Protein AF-A0A6B3ETU5-F1 (afdb_monomer)

Nearest PDB structures (foldseek):
  4hl6-assembly3_E  TM=9.537E-01  e=1.503E-04  Escherichia coli K-12
  4ed9-assembly1_A-2  TM=9.489E-01  e=1.593E-03  Brucella suis 1330
  9br7-assembly1_A  TM=9.355E-01  e=1.371E-02  Homo sapiens
  9br6-assembly1_A  TM=9.376E-01  e=5.894E-02  Homo sapiens

Structure (mmCIF, N/CA/C/O backbone):
data_AF-A0A6B3ETU5-F1
#
_entry.id   AF-A0A6B3ETU5-F1
#
loop_
_atom_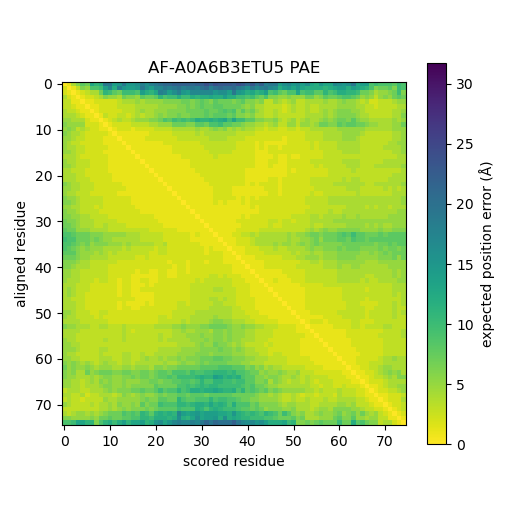site.group_PDB
_atom_site.id
_atom_site.type_symbol
_atom_site.label_atom_id
_atom_site.label_alt_id
_atom_site.label_comp_id
_atom_site.label_asym_id
_atom_site.label_entity_id
_atom_site.label_seq_id
_atom_site.pdbx_PDB_ins_code
_atom_site.Cartn_x
_atom_site.Cartn_y
_atom_site.Cartn_z
_atom_site.occupancy
_atom_site.B_iso_or_equiv
_atom_site.auth_seq_id
_atom_site.auth_comp_id
_atom_site.auth_asym_id
_atom_site.auth_atom_id
_atom_site.pdbx_PDB_model_num
ATOM 1 N N . PRO A 1 1 ? 17.887 2.221 -20.896 1.00 68.94 1 PRO A N 1
ATOM 2 C CA . PRO A 1 1 ? 16.856 1.274 -21.400 1.00 68.94 1 PRO A CA 1
ATOM 3 C C . PRO A 1 1 ? 17.409 -0.100 -21.812 1.00 68.94 1 PRO A C 1
ATOM 5 O O . PRO A 1 1 ? 16.730 -1.090 -21.566 1.00 68.94 1 PRO A O 1
ATOM 8 N N . GLN A 1 2 ? 18.609 -0.172 -22.417 1.00 80.81 2 GLN A N 1
ATOM 9 C CA . GLN A 1 2 ? 19.145 -1.431 -22.969 1.00 80.81 2 GLN A CA 1
ATOM 10 C C . GLN A 1 2 ? 19.649 -2.443 -21.917 1.00 80.81 2 GLN A C 1
ATOM 12 O O . GLN A 1 2 ? 19.866 -3.601 -22.252 1.00 80.81 2 GLN A O 1
ATOM 17 N N . GLY A 1 3 ? 19.812 -2.038 -20.652 1.00 83.75 3 GLY A N 1
ATOM 18 C CA . GLY A 1 3 ? 20.127 -2.953 -19.550 1.00 83.75 3 GLY A CA 1
ATOM 19 C C . GLY A 1 3 ? 18.933 -3.816 -19.114 1.00 83.75 3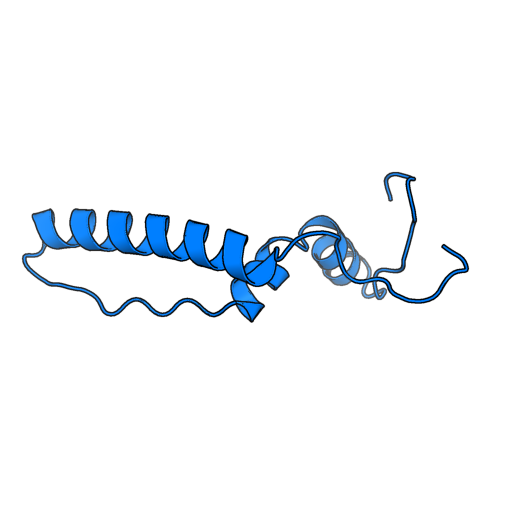 GLY A C 1
ATOM 20 O O . GLY A 1 3 ? 17.778 -3.535 -19.464 1.00 83.75 3 GLY A O 1
ATOM 21 N N . GLY A 1 4 ? 19.214 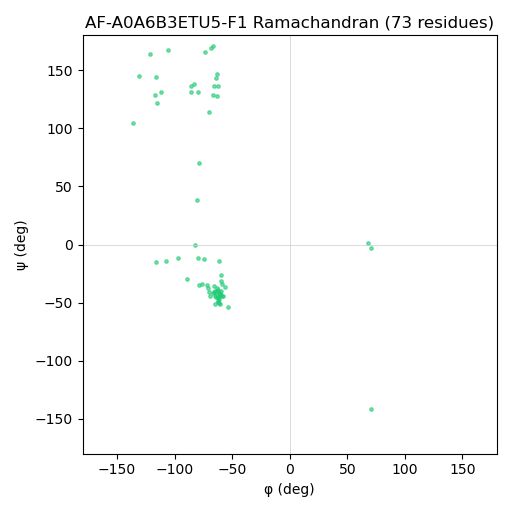-4.861 -18.330 1.00 89.94 4 GLY A N 1
ATOM 22 C CA . GLY A 1 4 ? 18.199 -5.703 -17.689 1.00 89.94 4 GLY A CA 1
ATOM 23 C C . GLY A 1 4 ? 17.378 -4.959 -16.620 1.00 89.94 4 GLY A C 1
ATOM 24 O O . GLY A 1 4 ? 17.699 -3.819 -16.277 1.00 89.94 4 GLY A O 1
ATOM 25 N N . PRO A 1 5 ? 16.295 -5.569 -16.105 1.00 90.75 5 PRO A N 1
ATOM 26 C CA . PRO A 1 5 ? 15.550 -5.006 -14.984 1.00 90.75 5 PRO A CA 1
ATOM 27 C C . PRO A 1 5 ? 16.443 -4.911 -13.741 1.00 90.75 5 PRO A C 1
ATOM 29 O O . PRO A 1 5 ? 17.171 -5.845 -13.412 1.00 90.75 5 PRO A O 1
ATOM 32 N N . THR A 1 6 ? 16.367 -3.782 -13.045 1.00 92.38 6 THR A N 1
ATOM 33 C CA . THR A 1 6 ? 17.106 -3.529 -11.805 1.00 92.38 6 THR A CA 1
ATOM 34 C C . THR A 1 6 ? 16.130 -3.343 -10.654 1.00 92.38 6 THR A C 1
ATOM 36 O O . THR A 1 6 ? 15.067 -2.745 -10.831 1.00 92.38 6 THR A O 1
ATOM 39 N N . ARG A 1 7 ? 16.496 -3.818 -9.459 1.00 90.31 7 ARG A N 1
ATOM 40 C CA . ARG A 1 7 ? 15.765 -3.482 -8.232 1.00 90.31 7 ARG A CA 1
ATOM 41 C C . ARG A 1 7 ? 15.870 -1.973 -7.988 1.00 90.31 7 ARG A C 1
ATOM 43 O O . ARG A 1 7 ? 16.895 -1.366 -8.295 1.00 90.31 7 ARG A O 1
ATOM 50 N N . VAL A 1 8 ? 14.825 -1.376 -7.421 1.00 91.44 8 VAL A N 1
ATOM 51 C CA . VAL A 1 8 ? 14.929 -0.023 -6.862 1.00 91.44 8 VAL A CA 1
ATOM 52 C C . VAL A 1 8 ? 15.907 -0.049 -5.682 1.00 91.44 8 VAL A C 1
ATOM 54 O O . VAL A 1 8 ? 15.957 -1.034 -4.948 1.00 91.44 8 VAL A O 1
ATOM 57 N N . GLY A 1 9 ? 16.703 1.013 -5.523 1.00 91.62 9 GLY A N 1
ATOM 58 C CA . GLY A 1 9 ? 17.775 1.079 -4.521 1.00 91.62 9 GLY A CA 1
ATOM 59 C C . GLY A 1 9 ? 17.312 0.973 -3.064 1.00 91.62 9 GLY A C 1
ATOM 60 O O . GLY A 1 9 ? 18.130 0.687 -2.202 1.00 91.62 9 GLY A O 1
ATOM 61 N N . GLU A 1 10 ? 16.011 1.129 -2.815 1.00 93.75 10 GLU A N 1
ATOM 62 C CA . GLU A 1 10 ? 15.398 1.102 -1.489 1.00 93.75 10 GLU A CA 1
ATOM 63 C C . GLU A 1 10 ? 14.334 -0.003 -1.387 1.00 93.75 10 GLU A C 1
ATOM 65 O O . GLU A 1 10 ? 13.829 -0.508 -2.400 1.00 93.75 10 GLU A O 1
ATOM 70 N N . SER A 1 11 ? 13.933 -0.363 -0.165 1.00 94.25 11 SER A N 1
ATOM 71 C CA . SER A 1 11 ? 12.810 -1.281 0.055 1.00 94.25 11 SER A CA 1
ATOM 72 C C . SER A 1 11 ? 11.458 -0.575 -0.091 1.00 94.25 11 SER A C 1
ATOM 74 O O . SER A 1 11 ? 10.732 -0.349 0.875 1.00 94.25 11 SER A O 1
ATOM 76 N N . LEU A 1 12 ? 11.107 -0.207 -1.328 1.00 95.00 12 LEU A N 1
ATOM 77 C CA . LEU A 1 12 ? 9.844 0.486 -1.614 1.00 95.00 12 LEU A CA 1
ATOM 78 C C . LEU A 1 12 ? 8.605 -0.305 -1.178 1.00 95.00 12 LEU A C 1
ATOM 80 O O . LEU A 1 12 ? 7.623 0.306 -0.770 1.00 95.00 12 LEU A O 1
ATOM 84 N N . GLY A 1 13 ? 8.644 -1.638 -1.263 1.00 95.19 13 GLY A N 1
ATOM 85 C CA . GLY A 1 13 ? 7.522 -2.485 -0.851 1.00 95.19 13 GLY A CA 1
ATOM 86 C C . GLY A 1 13 ? 7.191 -2.298 0.626 1.00 95.19 13 GLY A C 1
ATOM 87 O O . GLY A 1 13 ? 6.053 -1.975 0.958 1.00 95.19 13 GLY A O 1
ATOM 88 N N . ASP A 1 14 ? 8.205 -2.406 1.487 1.00 96.50 14 ASP A N 1
ATOM 89 C CA . ASP A 1 14 ? 8.052 -2.228 2.933 1.00 96.50 14 ASP A CA 1
ATOM 90 C C . ASP A 1 14 ? 7.620 -0.798 3.274 1.00 96.50 14 ASP A C 1
ATOM 92 O O . ASP A 1 14 ? 6.692 -0.587 4.055 1.00 96.50 14 ASP A O 1
ATOM 96 N N . LEU A 1 15 ? 8.268 0.194 2.653 1.00 96.88 15 LEU A N 1
ATOM 97 C CA . LEU A 1 15 ? 8.019 1.606 2.932 1.00 96.88 15 LEU A CA 1
ATOM 98 C C . LEU A 1 15 ? 6.582 2.000 2.583 1.00 96.88 15 LEU A C 1
ATOM 100 O O . LEU A 1 15 ? 5.883 2.604 3.397 1.00 96.88 15 LEU A O 1
ATOM 104 N N . VAL A 1 16 ? 6.117 1.647 1.386 1.00 96.94 16 VAL A N 1
ATOM 105 C CA . VAL A 1 16 ? 4.792 2.066 0.916 1.00 96.94 16 VAL A CA 1
ATOM 106 C C . VAL A 1 16 ? 3.682 1.249 1.572 1.00 96.94 16 VAL A C 1
ATOM 108 O O . VAL A 1 16 ? 2.646 1.816 1.917 1.00 96.94 16 VAL A O 1
ATOM 111 N N . ALA A 1 17 ? 3.910 -0.037 1.855 1.00 97.69 17 ALA A N 1
ATOM 112 C CA . ALA A 1 17 ? 2.991 -0.816 2.682 1.00 97.69 17 ALA A CA 1
ATOM 113 C C . ALA A 1 17 ? 2.856 -0.221 4.092 1.00 97.69 17 ALA A C 1
ATOM 115 O O . ALA A 1 17 ? 1.740 -0.079 4.589 1.00 97.69 17 ALA A O 1
ATOM 116 N N . GLY A 1 18 ? 3.960 0.208 4.712 1.00 97.56 18 GLY A N 1
ATOM 117 C CA . GLY A 1 18 ? 3.940 0.887 6.010 1.00 97.56 18 GLY A CA 1
ATOM 118 C C . GLY A 1 18 ? 3.133 2.189 5.989 1.00 97.56 18 GLY A C 1
ATOM 119 O O . GLY A 1 18 ? 2.323 2.430 6.887 1.00 97.56 18 GLY A O 1
ATOM 120 N N . ILE A 1 19 ? 3.285 3.002 4.937 1.00 97.88 19 ILE A N 1
ATOM 121 C CA . ILE A 1 19 ? 2.491 4.227 4.751 1.00 97.88 19 ILE A CA 1
ATOM 122 C C . ILE A 1 19 ? 1.001 3.890 4.628 1.00 97.88 19 ILE A C 1
ATOM 124 O O . ILE A 1 19 ? 0.194 4.453 5.373 1.00 97.88 19 ILE A O 1
ATOM 128 N N . PHE A 1 20 ? 0.624 2.945 3.760 1.00 98.12 20 PHE A N 1
ATOM 129 C CA . PHE A 1 20 ? -0.780 2.551 3.606 1.00 98.12 20 PHE A CA 1
ATOM 130 C C . PHE A 1 20 ? -1.365 1.961 4.890 1.00 98.12 20 PHE A C 1
ATOM 132 O O . PHE A 1 20 ? -2.491 2.303 5.253 1.00 98.12 20 PHE A O 1
ATOM 139 N N . ALA A 1 21 ? -0.598 1.157 5.627 1.00 98.25 21 ALA A N 1
ATOM 140 C CA . ALA A 1 21 ? -1.004 0.649 6.931 1.00 98.25 21 ALA A CA 1
ATOM 141 C C . ALA A 1 21 ? -1.251 1.782 7.933 1.00 98.25 21 ALA A C 1
ATOM 143 O O . ALA A 1 21 ? -2.274 1.774 8.618 1.00 98.25 21 ALA A O 1
ATOM 144 N N . SER A 1 22 ? -0.382 2.798 7.977 1.00 98.38 22 SE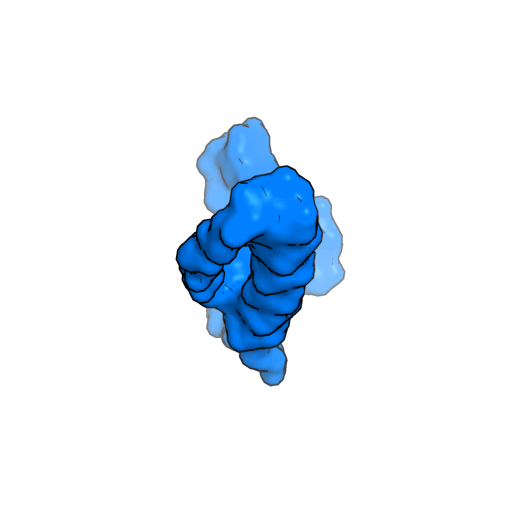R A N 1
ATOM 145 C CA . SER A 1 22 ? -0.571 3.953 8.864 1.00 98.38 22 SER A CA 1
ATOM 146 C C . SER A 1 22 ? -1.876 4.705 8.565 1.00 98.38 22 SER A C 1
ATOM 148 O O . SER A 1 22 ? -2.638 5.027 9.481 1.00 98.38 22 SER A O 1
ATOM 150 N N . TRP A 1 23 ? -2.193 4.910 7.282 1.00 98.25 23 TRP A N 1
ATOM 151 C CA . TRP A 1 23 ? -3.423 5.575 6.849 1.00 98.25 23 TRP A CA 1
ATOM 152 C C . TRP A 1 23 ? -4.667 4.728 7.107 1.00 98.25 23 TRP A C 1
ATOM 154 O O . TRP A 1 23 ? -5.686 5.253 7.566 1.00 98.25 23 TRP A O 1
ATOM 164 N N . ALA A 1 24 ? -4.593 3.420 6.858 1.00 98.25 24 ALA A N 1
ATOM 165 C CA . ALA A 1 24 ? -5.685 2.491 7.117 1.00 98.25 24 ALA A CA 1
ATOM 166 C C . ALA A 1 24 ? -6.003 2.399 8.618 1.00 98.25 24 ALA A C 1
ATOM 168 O O . ALA A 1 24 ? -7.173 2.458 8.996 1.00 98.25 24 ALA A O 1
ATOM 169 N N . ILE A 1 25 ? -4.981 2.351 9.482 1.00 98.50 25 ILE A N 1
ATOM 170 C CA . ILE A 1 25 ? -5.146 2.378 10.943 1.00 98.50 25 ILE A CA 1
ATOM 171 C C . ILE A 1 25 ? -5.791 3.694 11.388 1.00 98.50 25 ILE A C 1
ATOM 173 O O . ILE A 1 25 ? -6.782 3.665 12.119 1.00 98.50 25 ILE A O 1
ATOM 177 N N . GLY A 1 26 ? -5.289 4.842 10.923 1.00 98.44 26 GLY A N 1
ATOM 178 C CA . GLY A 1 26 ? -5.876 6.148 11.248 1.00 98.44 26 GLY A CA 1
ATOM 179 C C . GLY A 1 26 ? -7.347 6.246 10.831 1.00 98.44 26 GLY A C 1
ATOM 180 O O . GLY A 1 26 ? -8.201 6.655 11.619 1.00 98.44 26 GLY A O 1
ATOM 181 N N . SER A 1 27 ? -7.665 5.771 9.626 1.00 98.19 27 SER A N 1
ATOM 182 C CA . SER A 1 27 ? -9.036 5.733 9.103 1.00 98.19 27 SER A CA 1
ATOM 183 C C . SER A 1 27 ? -9.940 4.791 9.906 1.00 98.19 27 SER A C 1
ATOM 185 O O . SER A 1 27 ? -11.092 5.123 10.192 1.00 98.19 27 SER A O 1
ATOM 187 N N . ALA A 1 28 ? -9.425 3.631 10.320 1.00 98.44 28 ALA A N 1
ATOM 188 C CA . ALA A 1 28 ? -10.154 2.671 11.143 1.00 98.44 28 ALA A CA 1
ATOM 189 C C . ALA A 1 28 ? -10.454 3.224 12.544 1.00 98.44 28 ALA A C 1
ATOM 191 O O . ALA A 1 28 ? -11.566 3.046 13.042 1.00 98.44 28 ALA A O 1
ATOM 192 N N . LEU A 1 29 ? -9.500 3.925 13.163 1.00 98.44 29 LEU A N 1
ATOM 193 C CA . LEU A 1 29 ? -9.698 4.590 14.453 1.00 98.44 29 LEU A CA 1
ATOM 194 C C . LEU A 1 29 ? -10.737 5.709 14.347 1.00 98.44 29 LEU A C 1
ATOM 196 O O . LEU A 1 29 ? -11.650 5.769 15.168 1.00 98.44 29 LEU A O 1
ATOM 200 N N . PHE A 1 30 ? -10.664 6.530 13.299 1.00 98.12 30 PHE A N 1
ATOM 201 C CA . PHE A 1 30 ? -11.656 7.573 13.042 1.00 98.12 30 PHE A CA 1
ATOM 202 C C . PHE A 1 30 ? -13.069 7.002 12.847 1.00 98.12 30 PHE A C 1
ATOM 204 O O . PHE A 1 30 ? -14.043 7.509 13.404 1.00 98.12 30 PHE A O 1
ATOM 211 N N . ALA A 1 31 ? -13.200 5.905 12.095 1.00 98.19 31 ALA A N 1
ATOM 212 C CA . ALA A 1 31 ? -14.477 5.217 11.927 1.00 98.19 31 ALA A CA 1
ATOM 213 C C . ALA A 1 31 ? -14.980 4.593 13.242 1.00 98.19 31 ALA A C 1
ATOM 215 O O . ALA A 1 31 ? -16.189 4.588 13.506 1.00 98.19 31 ALA A O 1
ATOM 216 N N . ARG A 1 32 ? -14.071 4.082 14.081 1.00 98.38 32 ARG A N 1
ATOM 217 C CA . ARG A 1 32 ? -14.401 3.528 15.398 1.00 98.38 32 ARG A CA 1
ATOM 218 C C . ARG A 1 32 ? -14.982 4.589 16.326 1.00 98.38 32 ARG A C 1
ATOM 220 O O . ARG A 1 32 ? -15.929 4.269 17.030 1.00 98.38 32 ARG A O 1
ATOM 227 N N . GLU A 1 33 ? -14.503 5.829 16.277 1.00 98.44 33 GLU A N 1
ATOM 228 C CA . GLU A 1 33 ? -15.015 6.924 17.119 1.00 98.44 33 GLU A CA 1
ATOM 229 C C . GLU A 1 33 ? -16.526 7.144 16.943 1.00 98.44 33 GLU A C 1
ATOM 231 O O . GLU A 1 33 ? -17.252 7.407 17.894 1.00 98.44 33 GLU A O 1
ATOM 236 N N . ARG A 1 34 ? -17.026 6.978 15.713 1.00 97.94 34 ARG A N 1
ATOM 237 C CA . ARG A 1 34 ? -18.448 7.172 15.384 1.00 97.94 34 ARG A CA 1
ATOM 238 C C . ARG A 1 34 ? -19.293 5.917 15.551 1.00 97.94 34 ARG A C 1
ATOM 240 O O . ARG A 1 34 ? -20.496 6.009 15.764 1.00 97.94 34 ARG A O 1
ATOM 247 N N . THR A 1 35 ? -18.689 4.746 15.366 1.00 98.06 35 THR A N 1
ATOM 248 C CA . THR A 1 35 ? -19.424 3.473 15.284 1.00 98.06 35 THR A CA 1
ATOM 249 C C . THR A 1 35 ? -19.248 2.582 16.508 1.00 98.06 35 THR A C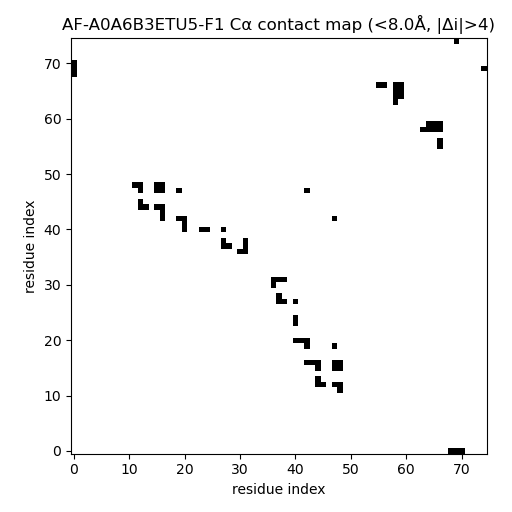 1
ATOM 251 O O . THR A 1 35 ? -19.961 1.592 16.640 1.00 98.06 35 THR A O 1
ATOM 254 N N . GLY A 1 36 ? -18.265 2.868 17.364 1.00 98.00 36 GLY A N 1
ATOM 255 C CA . GLY A 1 36 ? -17.837 2.015 18.473 1.00 98.00 36 GLY A CA 1
ATOM 256 C C . GLY A 1 36 ? -17.171 0.699 18.049 1.00 98.00 36 GLY A C 1
ATOM 257 O O . GLY A 1 36 ? -16.797 -0.098 18.905 1.00 98.00 36 GLY A O 1
ATOM 258 N N . ARG A 1 37 ? -17.009 0.431 16.744 1.00 98.06 37 ARG A N 1
ATOM 259 C CA . ARG A 1 37 ? -16.548 -0.867 16.221 1.00 98.06 37 ARG A CA 1
ATOM 260 C C . ARG A 1 37 ? -15.160 -0.772 15.599 1.00 98.06 37 ARG A C 1
ATOM 262 O O . ARG A 1 37 ? -14.905 0.084 14.757 1.00 98.06 37 ARG A O 1
ATOM 269 N N . GLY A 1 38 ? -14.277 -1.693 15.984 1.00 96.81 38 GLY A N 1
ATOM 270 C CA . GLY A 1 38 ? -12.981 -1.879 15.329 1.00 96.81 38 GLY A CA 1
ATOM 271 C C . GLY A 1 38 ? -13.109 -2.439 13.907 1.00 96.81 38 GLY A C 1
ATOM 272 O O . GLY A 1 38 ? -14.178 -2.897 13.488 1.00 96.81 38 GLY A O 1
ATOM 273 N N . ARG A 1 39 ? -11.997 -2.416 13.168 1.00 97.56 39 ARG A N 1
ATOM 274 C CA . ARG A 1 39 ? -11.875 -2.965 11.811 1.00 97.56 39 ARG A CA 1
ATOM 275 C C . ARG A 1 39 ? -10.636 -3.847 11.711 1.00 97.56 39 ARG A C 1
ATOM 277 O O . ARG A 1 39 ? -9.624 -3.546 12.335 1.00 97.56 39 ARG A O 1
ATOM 284 N N . TYR A 1 40 ? -10.740 -4.911 10.920 1.00 97.81 40 TYR A N 1
ATOM 285 C CA . TYR A 1 40 ? -9.578 -5.654 10.447 1.00 97.81 40 TYR A CA 1
ATOM 286 C C . TYR A 1 40 ? -8.972 -4.889 9.270 1.00 97.81 40 TYR A C 1
ATOM 288 O O . TYR A 1 40 ? -9.707 -4.456 8.381 1.00 97.81 40 TYR A O 1
ATOM 296 N N . VAL A 1 41 ? -7.661 -4.679 9.309 1.00 97.38 41 VAL A N 1
ATOM 297 C CA . VAL A 1 41 ? -6.905 -3.973 8.274 1.00 97.38 41 VAL A CA 1
ATOM 298 C C . VAL A 1 41 ? -5.957 -4.981 7.646 1.00 97.38 41 VAL A C 1
ATOM 300 O O . VAL A 1 41 ? -5.141 -5.566 8.353 1.00 97.38 41 VAL A O 1
ATOM 303 N N . ASP A 1 42 ? -6.081 -5.159 6.335 1.00 97.69 42 ASP A N 1
ATOM 304 C CA . ASP A 1 42 ? -5.195 -5.986 5.523 1.00 97.69 42 ASP A CA 1
ATOM 305 C C . ASP A 1 42 ? -4.480 -5.094 4.509 1.00 97.69 42 ASP A C 1
ATOM 307 O O . ASP A 1 42 ? -5.109 -4.270 3.841 1.00 97.69 42 ASP A O 1
ATOM 311 N N . VAL A 1 43 ? -3.157 -5.210 4.457 1.00 97.56 43 VAL A N 1
ATOM 312 C CA . VAL A 1 43 ? -2.290 -4.384 3.616 1.00 97.56 43 VAL A CA 1
ATOM 313 C C . VAL A 1 43 ? -1.266 -5.295 2.966 1.00 97.56 43 VAL A C 1
ATOM 315 O O . VAL A 1 43 ? -0.291 -5.714 3.591 1.00 97.56 43 VAL A O 1
ATOM 318 N N . ALA A 1 44 ? -1.470 -5.571 1.682 1.00 97.81 44 ALA A N 1
ATOM 319 C CA . ALA A 1 44 ? -0.524 -6.332 0.888 1.00 97.81 44 ALA A CA 1
ATOM 320 C C . ALA A 1 44 ? 0.557 -5.412 0.300 1.00 97.81 44 ALA A C 1
ATOM 322 O O . ALA A 1 44 ? 0.268 -4.406 -0.350 1.00 97.81 44 ALA A O 1
ATOM 323 N N . MET A 1 45 ? 1.828 -5.797 0.456 1.00 96.94 45 MET A N 1
ATOM 324 C CA . MET A 1 45 ? 2.956 -5.085 -0.167 1.00 96.94 45 MET A CA 1
ATOM 325 C C . MET A 1 45 ? 2.856 -5.051 -1.696 1.00 96.94 45 MET A C 1
ATOM 327 O O . MET A 1 45 ? 3.313 -4.104 -2.332 1.00 96.94 45 MET A O 1
ATOM 331 N N . PHE A 1 46 ? 2.259 -6.087 -2.289 1.00 96.56 46 PHE A N 1
ATOM 332 C CA . PHE A 1 46 ? 2.042 -6.142 -3.728 1.00 96.56 46 PHE A CA 1
ATOM 333 C C . PHE A 1 46 ? 1.081 -5.042 -4.183 1.00 96.56 46 PHE A C 1
ATOM 335 O O . PHE A 1 46 ? 1.438 -4.249 -5.051 1.00 96.56 46 PHE A O 1
ATOM 342 N N . ASP A 1 47 ? -0.079 -4.929 -3.537 1.00 96.38 47 ASP A N 1
ATOM 343 C CA . ASP A 1 47 ? -1.081 -3.904 -3.842 1.00 96.38 47 ASP A CA 1
ATOM 344 C C . ASP A 1 47 ? -0.502 -2.499 -3.661 1.00 96.38 47 ASP A C 1
ATOM 346 O O . ASP A 1 47 ? -0.704 -1.619 -4.499 1.00 96.38 47 ASP A O 1
ATOM 350 N N . ALA A 1 48 ? 0.304 -2.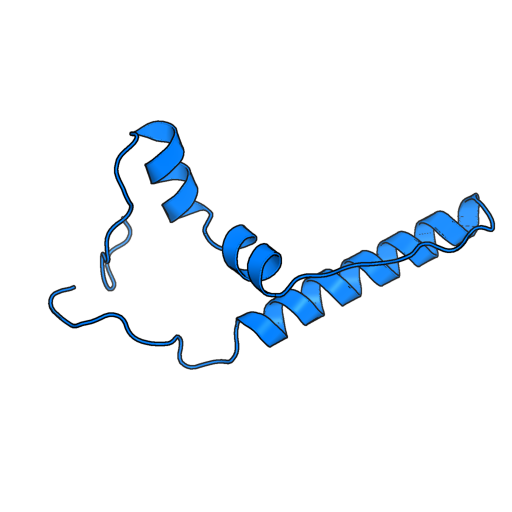314 -2.611 1.00 96.12 48 ALA A N 1
ATOM 351 C CA . ALA A 1 48 ? 1.011 -1.068 -2.352 1.00 96.12 48 ALA A CA 1
ATOM 352 C C . ALA A 1 48 ? 1.942 -0.669 -3.511 1.00 96.12 48 ALA A C 1
ATOM 354 O O 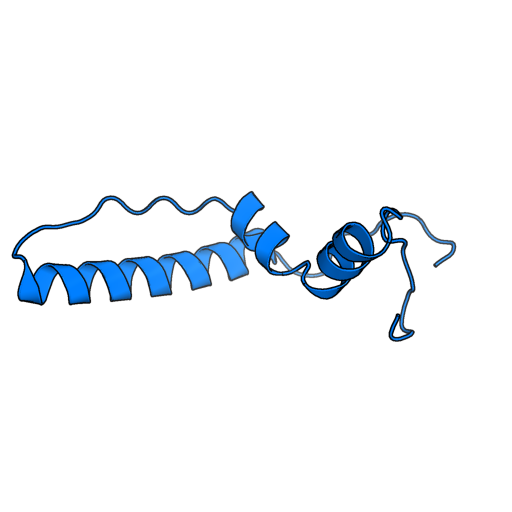. ALA A 1 48 ? 1.949 0.486 -3.935 1.00 96.12 48 ALA A O 1
ATOM 355 N N . LEU A 1 49 ? 2.706 -1.618 -4.059 1.00 95.88 49 LEU A N 1
ATOM 356 C CA . LEU A 1 49 ? 3.591 -1.373 -5.200 1.00 95.88 49 LEU A CA 1
ATOM 357 C C . LEU A 1 49 ? 2.821 -1.158 -6.507 1.00 95.88 49 LEU A C 1
ATOM 359 O O . LEU A 1 49 ? 3.215 -0.309 -7.309 1.00 95.88 49 LEU A O 1
ATOM 363 N N . VAL A 1 50 ? 1.727 -1.894 -6.719 1.00 95.00 50 VAL A N 1
ATOM 364 C CA . VAL A 1 50 ? 0.850 -1.733 -7.889 1.00 95.00 50 VAL A CA 1
ATOM 365 C C . VAL A 1 50 ? 0.209 -0.345 -7.892 1.00 95.00 50 VAL A C 1
ATOM 367 O O . VAL A 1 50 ? 0.178 0.300 -8.938 1.00 95.00 50 VAL A O 1
ATOM 370 N N . ALA A 1 51 ? -0.211 0.167 -6.733 1.00 94.81 51 ALA A N 1
ATOM 371 C CA . ALA A 1 51 ? -0.797 1.502 -6.606 1.00 94.81 51 ALA A CA 1
ATOM 372 C C . ALA A 1 51 ? 0.152 2.632 -7.056 1.00 94.81 51 ALA A C 1
ATOM 374 O O . ALA A 1 51 ? -0.309 3.677 -7.514 1.00 94.81 51 ALA A O 1
ATOM 375 N N . LEU A 1 52 ? 1.473 2.427 -6.985 1.00 94.56 52 LEU A N 1
ATOM 376 C CA . LEU A 1 52 ? 2.466 3.401 -7.458 1.00 94.56 52 LEU A CA 1
ATOM 377 C C . LEU A 1 52 ? 2.676 3.379 -8.978 1.00 94.56 52 LEU A C 1
ATOM 379 O O . LEU A 1 52 ? 3.321 4.275 -9.518 1.00 94.56 52 LEU A O 1
ATOM 383 N N . GLN A 1 53 ? 2.154 2.381 -9.694 1.00 93.81 53 GLN A N 1
ATOM 384 C CA . GLN A 1 53 ? 2.345 2.223 -11.140 1.00 93.81 53 GLN A CA 1
ATOM 385 C C . GLN A 1 53 ? 1.416 3.125 -11.968 1.00 93.81 53 GLN A C 1
ATOM 387 O O . GLN A 1 53 ? 0.944 2.709 -13.021 1.00 93.81 53 GLN A O 1
ATOM 392 N N . VAL A 1 54 ? 1.155 4.361 -11.532 1.00 93.25 54 VAL A N 1
ATOM 393 C CA . VAL A 1 54 ? 0.142 5.255 -12.129 1.00 93.25 54 VAL A CA 1
ATOM 394 C C . VAL A 1 54 ? 0.340 5.423 -13.638 1.00 93.25 54 VAL A C 1
ATOM 396 O O . VAL A 1 54 ? -0.571 5.146 -14.416 1.00 93.25 54 VAL A O 1
ATOM 399 N N . THR A 1 55 ? 1.539 5.815 -14.074 1.00 92.31 55 THR A N 1
ATOM 400 C CA . THR A 1 55 ? 1.829 6.051 -15.498 1.00 92.31 55 THR A CA 1
ATOM 401 C C . THR A 1 55 ? 1.828 4.755 -16.304 1.00 92.31 55 THR A C 1
ATOM 403 O O . THR A 1 55 ? 1.239 4.692 -17.380 1.00 92.31 55 THR A O 1
ATOM 406 N N . SER A 1 56 ? 2.452 3.702 -15.771 1.00 92.75 56 SER A N 1
ATOM 407 C CA . SER A 1 56 ? 2.548 2.389 -16.420 1.00 92.75 56 SER A CA 1
ATOM 408 C C . SER A 1 56 ? 1.169 1.755 -16.627 1.00 92.75 56 SER A C 1
ATOM 410 O O . SER A 1 56 ? 0.868 1.270 -17.716 1.00 92.75 56 SER A O 1
ATOM 412 N N . LEU A 1 57 ? 0.317 1.795 -15.598 1.00 94.12 57 LEU A N 1
ATOM 413 C CA . LEU A 1 57 ? -1.060 1.311 -15.662 1.00 94.12 57 LEU A CA 1
ATOM 414 C C . LEU A 1 57 ? -1.900 2.163 -16.609 1.00 94.12 57 LEU A C 1
ATOM 416 O O . LEU A 1 57 ? -2.642 1.594 -17.397 1.00 94.12 57 LEU A O 1
ATOM 420 N N . SER A 1 58 ? -1.747 3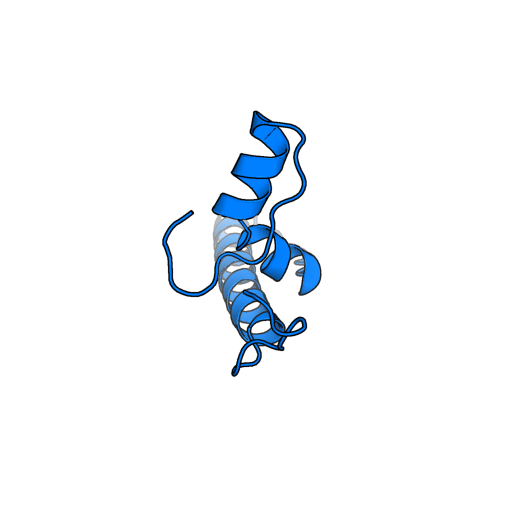.490 -16.592 1.00 93.44 58 SER A N 1
ATOM 421 C CA . SER A 1 58 ? -2.474 4.381 -17.509 1.00 93.44 58 SER A CA 1
ATOM 422 C C . SER A 1 58 ? -2.135 4.106 -18.976 1.00 93.44 58 SER A C 1
ATOM 424 O O . SER A 1 58 ? -3.026 4.083 -19.819 1.00 93.44 58 SER A O 1
ATOM 426 N N . LEU A 1 59 ? -0.860 3.857 -19.294 1.00 93.56 59 LEU A N 1
ATOM 427 C CA . LEU A 1 59 ? -0.446 3.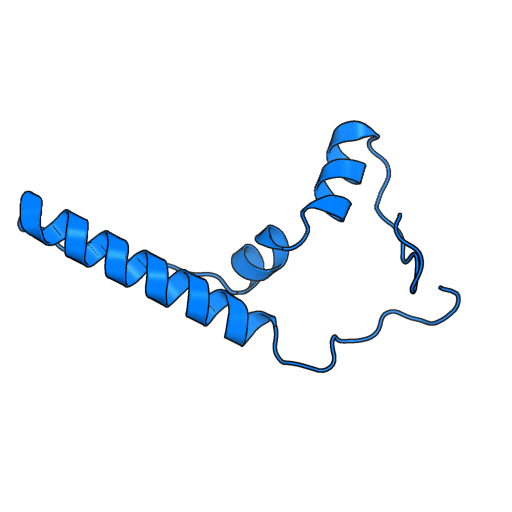471 -20.646 1.00 93.56 59 LEU A CA 1
ATOM 428 C C . LEU A 1 59 ? -1.079 2.141 -21.061 1.00 93.56 59 LEU A C 1
ATOM 430 O O . LEU A 1 59 ? -1.637 2.044 -22.156 1.00 93.56 59 LEU A O 1
ATOM 434 N N . LEU A 1 60 ? -1.036 1.145 -20.174 1.00 94.25 60 LEU A N 1
ATOM 435 C CA . LEU A 1 60 ? -1.625 -0.165 -20.426 1.00 94.25 60 LEU A CA 1
ATOM 436 C C . LEU A 1 60 ? -3.138 -0.076 -20.649 1.00 94.25 60 LEU A C 1
ATOM 438 O O . LEU A 1 60 ? -3.644 -0.647 -21.610 1.00 94.25 60 LEU A O 1
ATOM 442 N N . THR A 1 61 ? -3.862 0.647 -19.796 1.00 95.50 61 THR A N 1
ATOM 443 C CA . THR A 1 61 ? -5.325 0.750 -19.885 1.00 95.50 61 THR A CA 1
ATOM 444 C C . THR A 1 61 ? -5.783 1.589 -21.073 1.00 95.50 61 THR A C 1
ATOM 446 O O . THR A 1 61 ? -6.799 1.259 -21.677 1.00 95.50 61 THR A O 1
ATOM 449 N N . ALA A 1 62 ? -5.044 2.639 -21.441 1.00 95.69 62 ALA A N 1
ATOM 450 C CA . ALA A 1 62 ? -5.410 3.512 -22.555 1.00 95.69 62 ALA A CA 1
ATOM 451 C C . ALA A 1 62 ? -5.078 2.917 -23.931 1.00 95.69 62 ALA A C 1
ATOM 453 O O . ALA A 1 62 ? -5.797 3.169 -24.895 1.00 95.69 62 ALA A O 1
ATOM 454 N N . THR A 1 63 ? -3.982 2.162 -24.045 1.00 95.62 63 THR A N 1
ATOM 455 C CA . THR A 1 63 ? -3.453 1.719 -25.350 1.00 95.62 63 THR A CA 1
ATOM 456 C C . THR A 1 63 ? -3.468 0.206 -25.549 1.00 95.62 63 THR A C 1
ATOM 458 O O . THR A 1 63 ? -3.273 -0.262 -26.667 1.00 95.62 63 THR A O 1
ATOM 461 N N . GLY A 1 64 ? -3.650 -0.575 -24.480 1.00 95.00 64 GLY A N 1
ATOM 462 C CA . GLY A 1 64 ? -3.467 -2.029 -24.490 1.00 95.00 64 GLY A CA 1
ATOM 463 C C . GLY A 1 64 ? -2.003 -2.476 -24.604 1.00 95.00 64 GLY A C 1
ATOM 464 O O . GLY A 1 64 ? -1.727 -3.674 -24.549 1.00 95.00 64 GLY A O 1
ATOM 465 N N . ALA A 1 65 ? -1.052 -1.548 -24.748 1.00 91.00 65 ALA A N 1
ATOM 466 C CA . ALA A 1 65 ? 0.362 -1.865 -24.874 1.00 91.00 65 ALA A CA 1
ATOM 467 C C . ALA A 1 65 ? 1.024 -2.025 -23.500 1.00 91.00 65 ALA A C 1
ATOM 469 O O . ALA A 1 65 ? 0.831 -1.214 -22.592 1.00 91.00 65 ALA A O 1
ATOM 470 N N . LEU A 1 66 ? 1.860 -3.057 -23.361 1.00 90.25 66 LEU A N 1
ATOM 471 C CA . LEU A 1 66 ? 2.634 -3.268 -22.141 1.00 90.25 66 LEU A CA 1
ATOM 472 C C . LEU A 1 66 ? 3.671 -2.141 -21.960 1.00 90.25 66 LEU A C 1
ATOM 474 O O . LEU A 1 66 ? 4.451 -1.879 -22.882 1.00 90.25 66 LEU A O 1
ATOM 478 N N . PRO A 1 67 ? 3.726 -1.492 -20.782 1.00 89.56 67 PRO A N 1
ATOM 479 C CA . PRO A 1 67 ? 4.689 -0.433 -20.515 1.00 89.56 67 PRO A CA 1
ATOM 480 C C . PRO A 1 67 ? 6.120 -0.987 -20.507 1.00 89.56 67 PRO A C 1
ATOM 482 O O . PRO A 1 67 ? 6.408 -2.041 -19.938 1.00 89.56 67 PRO A O 1
ATOM 485 N N . GLY A 1 68 ? 7.030 -0.258 -21.153 1.00 88.06 68 GLY A N 1
ATOM 486 C CA . GLY A 1 68 ? 8.443 -0.615 -21.271 1.00 88.06 68 GLY A CA 1
ATOM 487 C C . GLY A 1 68 ? 9.360 0.235 -20.392 1.00 88.06 68 GLY A C 1
ATOM 488 O O . GLY A 1 68 ? 8.986 1.291 -19.885 1.00 88.06 68 GLY A O 1
ATOM 489 N N . ARG A 1 69 ? 10.619 -0.197 -20.246 1.00 88.69 69 ARG A N 1
ATOM 490 C CA . ARG A 1 69 ? 11.655 0.590 -19.557 1.00 88.69 69 ARG A CA 1
ATOM 491 C C . ARG A 1 69 ? 12.036 1.812 -20.400 1.00 88.69 69 ARG A C 1
ATOM 493 O O . ARG A 1 69 ? 12.666 1.655 -21.444 1.00 88.69 69 ARG A O 1
ATOM 500 N N . VAL A 1 70 ? 11.743 3.020 -19.920 1.00 89.56 70 VAL A N 1
ATOM 501 C CA . VAL A 1 70 ? 12.065 4.282 -20.627 1.00 89.56 70 VAL A CA 1
ATOM 502 C C . VAL A 1 70 ? 13.365 4.956 -20.164 1.00 89.56 70 VAL A C 1
ATOM 504 O O . VAL A 1 70 ? 13.892 5.828 -20.854 1.00 89.56 70 VAL A O 1
ATOM 507 N N . GLY A 1 71 ? 13.956 4.505 -19.052 1.00 88.06 71 GLY A N 1
ATOM 508 C CA . GLY A 1 71 ? 15.144 5.135 -18.464 1.00 88.06 71 GLY A CA 1
ATOM 509 C C . GLY A 1 71 ? 14.809 6.490 -17.836 1.00 88.06 71 GLY A C 1
ATOM 510 O O . GLY A 1 71 ? 13.749 6.638 -17.243 1.00 88.06 71 GLY A O 1
ATOM 511 N N . ASN A 1 72 ? 15.699 7.473 -17.981 1.00 89.12 72 ASN A N 1
ATOM 512 C CA . ASN A 1 72 ? 15.558 8.789 -17.339 1.00 89.12 72 ASN A CA 1
ATOM 513 C C . ASN A 1 72 ? 14.642 9.764 -18.104 1.00 89.12 72 ASN A C 1
ATOM 515 O O . ASN A 1 72 ? 14.482 10.909 -17.689 1.00 89.12 72 ASN A O 1
ATOM 519 N N . ARG A 1 73 ? 14.079 9.353 -19.247 1.00 86.44 73 ARG A N 1
ATOM 520 C CA . ARG A 1 73 ? 13.155 10.182 -20.027 1.00 86.44 73 ARG A CA 1
ATOM 521 C C . ARG A 1 73 ? 11.752 10.062 -19.436 1.00 86.44 73 ARG A C 1
ATOM 523 O O . ARG A 1 73 ? 11.315 8.949 -19.153 1.00 86.44 73 ARG A O 1
ATOM 530 N N . HIS A 1 74 ? 11.029 11.177 -19.333 1.00 80.06 74 HIS A N 1
ATOM 531 C CA . HIS A 1 74 ? 9.593 11.109 -19.078 1.00 80.06 74 HIS A CA 1
ATOM 532 C C . HIS A 1 74 ? 8.903 10.401 -20.258 1.00 80.06 74 HIS A C 1
ATOM 534 O O . HIS A 1 74 ? 9.173 10.782 -21.404 1.00 80.06 74 HIS A O 1
ATOM 540 N N . PRO A 1 75 ? 8.081 9.367 -20.012 1.00 69.88 75 PRO A N 1
ATOM 541 C CA . PRO A 1 75 ? 7.361 8.655 -21.061 1.00 69.88 75 PRO A CA 1
ATOM 542 C C . PRO A 1 75 ? 6.483 9.592 -21.887 1.00 69.88 75 PRO A C 1
ATOM 544 O O . PRO A 1 75 ? 5.834 10.483 -21.289 1.00 69.88 75 PRO A O 1
#

Secondary structure (DSSP, 8-state):
--SPP---SS-HHHHHHHHHHHHHHHHHHHHHHHHS--------HHHHHHHT-HHHHHHHHHH-PPP---TTS--

pLDDT: mean 93.85, std 5.78, range [68.94, 98.5]

Mean predicted aligned error: 4.07 Å

Radius of gyration: 17.24 Å; Cα contacts (8 Å, |Δi|>4): 43; chains: 1; bounding box: 40×17×44 Å

Solvent-accessible surface area (backbone atoms only — not comparable to full-atom values): 4721 Å² total; per-residue (Å²): 90,93,67,77,93,73,81,70,98,61,68,58,42,62,55,44,25,51,52,52,45,54,53,51,50,53,52,36,52,59,50,16,75,78,65,78,46,84,71,92,84,86,76,54,42,65,59,41,51,56,68,69,37,56,68,49,50,49,45,27,73,75,68,72,46,81,69,75,75,63,60,95,52,84,129

Foldseek 3Di:
DPDDDDDDPDPQLVVQLVVVVVVQQVVQVVVCVVVVDGDDDDGGSVVSVVVVCVPQVCCCVVPVDHDDDPDPDDD

Sequence (75 aa):
PQGGPTRVGESLGDLVAGIFASWAIGSALFARERTGRGRYVDVAMFDALVALQVTSLSLLTATGALPGRVGNRHP